Protein AF-A0A5B1CQX1-F1 (afdb_monomer_lite)

Foldseek 3Di:
DDPPPPPPDPPQQDLQSLLVVLVVVCVVVQEDEDAEQQPPHDFAWDDDPPYIYGYFHNVDDSNVSSVSSVVRVVVVVVVD

Radius of gyration: 17.14 Å; chains: 1; bounding box: 27×63×31 Å

Organism: NCBI:txid406547

Structure (mmCIF, N/CA/C/O backbone):
data_AF-A0A5B1CQX1-F1
#
_entry.id   AF-A0A5B1CQX1-F1
#
loop_
_atom_site.group_PDB
_atom_site.id
_atom_site.type_symbol
_atom_site.label_atom_id
_atom_site.label_alt_id
_atom_site.label_comp_id
_atom_site.label_asym_id
_atom_site.label_entity_id
_atom_site.label_seq_id
_atom_site.pdbx_PDB_ins_code
_atom_site.Cartn_x
_atom_site.Cartn_y
_atom_site.Cartn_z
_atom_site.occupancy
_atom_site.B_iso_or_equiv
_atom_site.auth_seq_id
_atom_site.auth_comp_id
_atom_site.auth_asym_id
_atom_site.auth_atom_id
_atom_site.pdbx_PDB_model_num
ATOM 1 N N . MET A 1 1 ? 13.612 -48.954 -14.763 1.00 51.94 1 MET A N 1
ATOM 2 C CA . MET A 1 1 ? 14.624 -48.101 -14.099 1.00 51.94 1 MET A CA 1
ATOM 3 C C . MET A 1 1 ? 15.114 -47.151 -15.184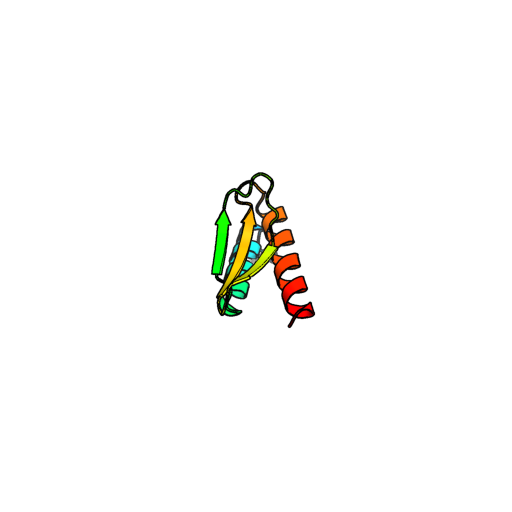 1.00 51.94 1 MET A C 1
ATOM 5 O O . MET A 1 1 ? 15.528 -47.652 -16.211 1.00 51.94 1 MET A O 1
ATOM 9 N N . SER A 1 2 ? 14.937 -45.836 -15.165 1.00 45.84 2 SER A N 1
ATOM 10 C CA . SER A 1 2 ? 14.778 -44.897 -14.062 1.00 45.84 2 SER A CA 1
ATOM 11 C C . SER A 1 2 ? 13.939 -43.719 -14.561 1.00 45.84 2 SER A C 1
ATOM 13 O O . SER A 1 2 ? 14.307 -43.074 -15.540 1.00 45.84 2 SER A O 1
ATOM 15 N N . SER A 1 3 ? 12.816 -43.441 -13.903 1.00 48.97 3 SER A N 1
ATOM 16 C CA . SER A 1 3 ? 12.104 -42.179 -14.092 1.00 48.97 3 SER A CA 1
ATOM 17 C C . SER A 1 3 ? 12.914 -41.091 -13.400 1.00 48.97 3 SER A C 1
ATOM 19 O O . SER A 1 3 ? 12.981 -41.043 -12.173 1.00 48.97 3 SER A O 1
ATOM 21 N N . GLY A 1 4 ? 13.580 -40.252 -14.189 1.00 48.47 4 GLY A N 1
ATOM 22 C CA . GLY A 1 4 ? 14.168 -39.007 -13.715 1.00 48.47 4 GLY A CA 1
ATOM 23 C C . GLY A 1 4 ? 13.048 -38.032 -13.381 1.00 48.47 4 GLY A C 1
ATOM 24 O O . GLY A 1 4 ? 12.658 -37.220 -14.213 1.00 48.47 4 GLY A O 1
ATOM 25 N N . THR A 1 5 ? 12.493 -38.138 -12.178 1.00 55.38 5 THR A N 1
ATOM 26 C CA . THR A 1 5 ? 11.574 -37.135 -11.645 1.00 55.38 5 THR A CA 1
ATOM 27 C C . THR A 1 5 ? 12.405 -35.901 -11.317 1.00 55.38 5 THR A C 1
ATOM 29 O O . THR A 1 5 ? 12.973 -35.788 -10.232 1.00 55.38 5 THR A O 1
ATOM 32 N N . THR A 1 6 ? 12.535 -34.977 -12.270 1.00 54.88 6 THR A N 1
ATOM 33 C CA . THR A 1 6 ? 13.061 -33.642 -11.983 1.00 54.88 6 THR A CA 1
ATOM 34 C C . THR A 1 6 ? 12.074 -32.954 -11.049 1.00 54.88 6 THR A C 1
ATOM 36 O O . THR A 1 6 ? 11.070 -32.386 -11.475 1.00 54.88 6 THR A O 1
ATOM 39 N N . SER A 1 7 ? 12.353 -33.047 -9.751 1.00 54.66 7 SER A N 1
ATOM 40 C CA . SER A 1 7 ? 11.739 -32.221 -8.722 1.00 54.66 7 SER A CA 1
ATOM 41 C C . SER A 1 7 ? 12.103 -30.766 -9.012 1.00 54.66 7 SER A C 1
ATOM 43 O O . SER A 1 7 ? 13.175 -30.289 -8.643 1.00 54.66 7 SER A O 1
ATOM 45 N N . ARG A 1 8 ? 11.241 -30.063 -9.751 1.00 53.69 8 ARG A N 1
ATOM 46 C CA . ARG A 1 8 ? 11.317 -28.609 -9.881 1.00 53.69 8 ARG A CA 1
ATOM 47 C C . ARG A 1 8 ? 10.469 -28.005 -8.775 1.00 53.69 8 ARG A C 1
ATOM 49 O O . ARG A 1 8 ? 9.313 -27.671 -9.002 1.00 53.69 8 ARG A O 1
ATOM 56 N N . SER A 1 9 ? 11.045 -27.855 -7.591 1.00 57.00 9 SER A N 1
ATOM 57 C CA . SER A 1 9 ? 10.550 -26.872 -6.627 1.00 57.00 9 SER A CA 1
ATOM 58 C C . SER A 1 9 ? 10.992 -25.488 -7.105 1.00 57.00 9 SER A C 1
ATOM 60 O O . SER A 1 9 ? 12.200 -25.260 -7.170 1.00 57.00 9 SER A O 1
ATOM 62 N N . PRO A 1 10 ? 10.101 -24.536 -7.437 1.00 52.66 10 PRO A N 1
ATOM 63 C CA . PRO A 1 10 ? 10.510 -23.153 -7.581 1.00 52.66 10 PRO A CA 1
ATOM 64 C C . PRO A 1 10 ? 10.280 -22.453 -6.239 1.00 52.66 10 PRO A C 1
ATOM 66 O O . PRO A 1 10 ? 9.265 -21.797 -6.027 1.00 52.66 10 PRO A O 1
ATOM 69 N N . THR A 1 11 ? 11.231 -22.595 -5.315 1.00 66.62 11 THR A N 1
ATOM 70 C CA . THR A 1 11 ? 11.385 -21.618 -4.232 1.00 66.62 11 THR A CA 1
ATOM 71 C C . THR A 1 11 ? 11.995 -20.371 -4.859 1.00 66.62 11 THR A C 1
ATOM 73 O O . THR A 1 11 ? 13.187 -20.338 -5.150 1.00 66.62 11 THR A O 1
ATOM 76 N N . GLY A 1 12 ? 11.159 -19.374 -5.135 1.00 58.31 12 GLY A N 1
ATOM 77 C CA . GLY A 1 12 ? 11.582 -1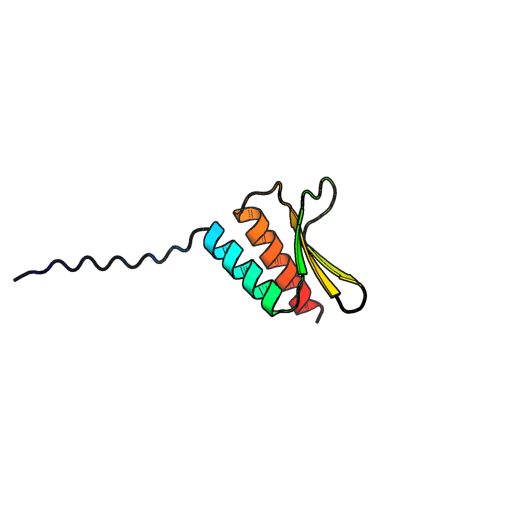8.116 -5.741 1.00 58.31 12 GLY A CA 1
ATOM 78 C C . GLY A 1 12 ? 10.392 -17.303 -6.226 1.00 58.31 12 GLY A C 1
ATOM 79 O O . GLY A 1 12 ? 10.311 -16.991 -7.411 1.00 58.31 12 GLY A O 1
ATOM 80 N N . ASP A 1 13 ? 9.437 -17.006 -5.336 1.00 73.06 13 ASP A N 1
ATOM 81 C CA . ASP A 1 13 ? 8.351 -16.078 -5.662 1.00 73.06 13 ASP A CA 1
ATOM 82 C C . ASP A 1 13 ? 8.974 -14.760 -6.142 1.00 73.06 13 ASP A C 1
ATOM 84 O O . ASP A 1 13 ? 9.691 -14.089 -5.392 1.00 73.06 13 ASP A O 1
ATOM 88 N N . ASN A 1 14 ? 8.724 -14.400 -7.404 1.00 90.75 14 ASN A N 1
ATOM 89 C CA . ASN A 1 14 ? 9.249 -13.161 -7.960 1.00 90.75 14 ASN A CA 1
ATOM 90 C C . ASN A 1 14 ? 8.678 -11.946 -7.205 1.00 90.75 14 ASN A C 1
ATOM 92 O O . ASN A 1 14 ? 7.652 -12.027 -6.519 1.00 90.75 14 ASN A O 1
ATOM 96 N N . VAL A 1 15 ? 9.349 -10.801 -7.334 1.00 95.19 15 VAL A N 1
ATOM 97 C CA . VAL A 1 15 ? 8.988 -9.572 -6.612 1.00 95.19 15 VAL A CA 1
ATOM 98 C C . VAL A 1 15 ? 7.523 -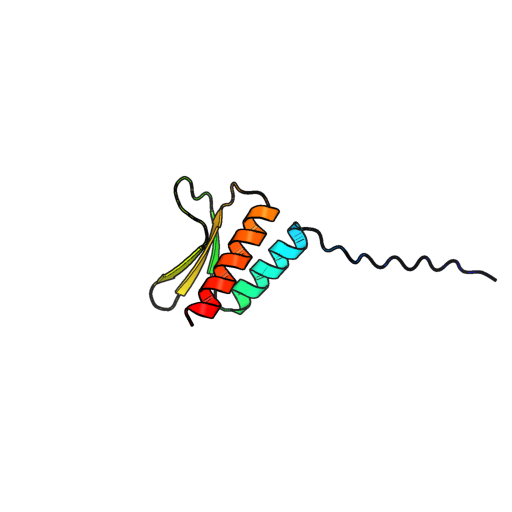9.169 -6.819 1.00 95.19 15 VAL A C 1
ATOM 100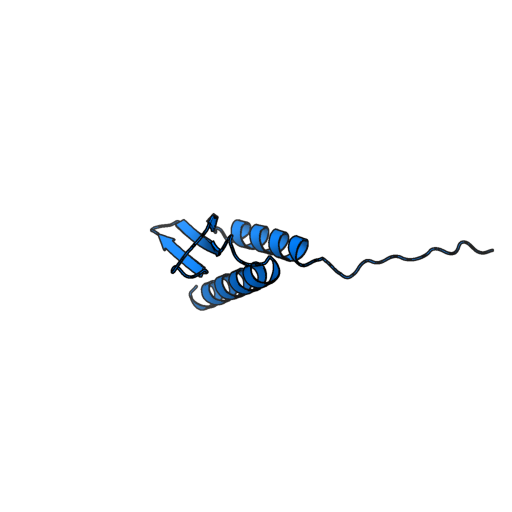 O O . VAL A 1 15 ? 6.845 -8.795 -5.868 1.00 95.19 15 VAL A O 1
ATOM 103 N N . VAL A 1 16 ? 6.982 -9.371 -8.022 1.00 94.88 16 VAL A N 1
ATOM 104 C CA . VAL A 1 16 ? 5.585 -9.060 -8.351 1.00 94.88 16 VAL A CA 1
ATOM 105 C C . VAL A 1 16 ? 4.610 -9.961 -7.587 1.00 94.88 16 VAL A C 1
ATOM 107 O O . VAL A 1 16 ? 3.593 -9.486 -7.082 1.00 94.88 16 VAL A O 1
ATOM 110 N N . VAL A 1 17 ? 4.898 -11.260 -7.470 1.00 96.12 17 VAL A N 1
ATOM 111 C CA . VAL A 1 17 ? 4.083 -12.203 -6.686 1.00 96.12 17 VAL A CA 1
ATOM 112 C C . VAL A 1 17 ? 4.112 -11.829 -5.205 1.00 96.12 17 VAL A C 1
ATOM 114 O O . VAL A 1 17 ? 3.065 -11.825 -4.553 1.00 96.12 17 VAL A O 1
ATOM 117 N N . ARG A 1 18 ? 5.287 -11.463 -4.683 1.00 96.00 18 ARG A N 1
ATOM 118 C CA . ARG A 1 18 ? 5.452 -11.021 -3.292 1.00 96.00 18 ARG A CA 1
ATOM 119 C C . ARG A 1 18 ? 4.689 -9.725 -3.015 1.00 96.00 18 ARG A C 1
ATOM 121 O O . ARG A 1 18 ? 3.943 -9.682 -2.040 1.00 96.00 18 ARG A O 1
ATOM 128 N N . LEU A 1 19 ? 4.794 -8.732 -3.898 1.00 97.31 19 LEU A N 1
ATOM 129 C CA . LEU A 1 19 ? 4.044 -7.477 -3.816 1.00 97.31 19 LEU A CA 1
ATOM 130 C C . LEU A 1 19 ? 2.536 -7.732 -3.820 1.00 97.31 19 LEU A C 1
ATOM 132 O O . LEU A 1 19 ? 1.827 -7.284 -2.922 1.00 97.31 19 LEU A O 1
ATOM 136 N N . ARG A 1 20 ? 2.038 -8.545 -4.761 1.00 96.81 20 ARG A N 1
ATOM 137 C CA . ARG A 1 20 ? 0.617 -8.925 -4.807 1.00 96.81 20 ARG A CA 1
ATOM 138 C C . ARG A 1 20 ? 0.161 -9.587 -3.511 1.00 96.81 20 ARG A C 1
ATOM 140 O O . ARG A 1 20 ? -0.899 -9.234 -3.000 1.00 96.81 20 ARG A O 1
ATOM 147 N N . ARG A 1 21 ? 0.945 -10.524 -2.966 1.00 96.62 21 ARG A N 1
ATOM 148 C CA . ARG A 1 21 ? 0.635 -11.182 -1.687 1.00 96.62 21 ARG A CA 1
ATOM 149 C C . ARG A 1 21 ? 0.598 -10.173 -0.539 1.00 96.62 21 ARG A C 1
ATOM 151 O O . ARG A 1 21 ? -0.349 -10.205 0.242 1.00 96.62 21 ARG A O 1
ATOM 158 N N . GLY A 1 22 ? 1.572 -9.270 -0.464 1.00 97.06 22 GLY A N 1
ATOM 159 C CA . GLY A 1 22 ? 1.603 -8.204 0.536 1.00 97.06 22 GLY A CA 1
ATOM 160 C C . GLY A 1 22 ? 0.368 -7.304 0.454 1.00 97.06 22 GLY A C 1
ATOM 161 O O . GLY A 1 22 ? -0.266 -7.038 1.472 1.00 97.06 22 GLY A O 1
ATOM 162 N N . ILE A 1 23 ? -0.036 -6.898 -0.754 1.00 98.00 23 ILE A N 1
ATOM 163 C CA . ILE A 1 23 ? -1.234 -6.070 -0.961 1.00 98.00 23 ILE A CA 1
ATOM 164 C C . ILE A 1 23 ? -2.483 -6.796 -0.447 1.00 98.00 23 ILE A C 1
ATOM 166 O O . ILE A 1 23 ? -3.329 -6.184 0.204 1.00 98.00 23 ILE A O 1
ATOM 170 N N . GLN A 1 24 ? -2.607 -8.105 -0.694 1.00 97.88 24 GLN A N 1
ATOM 171 C CA . GLN A 1 24 ? -3.725 -8.888 -0.154 1.00 97.88 24 GLN A CA 1
ATOM 172 C C . GLN A 1 24 ? -3.698 -8.959 1.377 1.00 97.88 24 GLN A C 1
ATOM 174 O O . GLN A 1 24 ? -4.745 -8.856 2.009 1.00 97.88 24 GLN A O 1
ATOM 179 N N . GLN A 1 25 ? -2.517 -9.084 1.986 1.00 96.25 25 GLN A N 1
ATOM 180 C CA . GLN A 1 25 ? -2.373 -9.068 3.445 1.00 96.25 25 GLN A CA 1
ATOM 181 C C . GLN A 1 25 ? -2.758 -7.710 4.045 1.00 96.25 25 GLN A C 1
ATOM 183 O O . GLN A 1 25 ? -3.466 -7.672 5.048 1.00 96.25 25 GLN A O 1
ATOM 188 N N . ALA A 1 26 ? -2.358 -6.600 3.418 1.00 97.50 26 ALA A N 1
ATOM 189 C CA . ALA A 1 26 ? -2.760 -5.261 3.843 1.00 97.50 26 ALA A CA 1
ATOM 190 C C . ALA A 1 26 ? -4.285 -5.079 3.764 1.00 97.50 26 ALA A C 1
ATOM 192 O O . ALA A 1 26 ? -4.908 -4.624 4.724 1.00 97.50 26 ALA A O 1
ATOM 193 N N . LYS A 1 27 ? -4.909 -5.527 2.667 1.00 97.56 27 LYS A N 1
ATOM 194 C CA . LYS A 1 27 ? -6.374 -5.525 2.522 1.00 97.56 27 LYS A CA 1
ATOM 195 C C . LYS A 1 27 ? -7.063 -6.354 3.605 1.00 97.56 27 LYS A C 1
ATOM 197 O O . LYS A 1 27 ? -8.022 -5.886 4.209 1.00 97.56 27 LYS A O 1
ATOM 202 N N . ALA A 1 28 ? -6.544 -7.545 3.908 1.00 96.25 28 ALA A N 1
ATOM 203 C CA . ALA A 1 28 ? -7.061 -8.387 4.988 1.00 96.25 28 ALA A CA 1
ATOM 204 C C . ALA A 1 28 ? -6.909 -7.740 6.380 1.00 96.25 28 ALA A C 1
ATOM 206 O O . ALA A 1 28 ? -7.730 -7.982 7.260 1.00 96.25 28 ALA A O 1
ATOM 207 N N . ALA A 1 29 ? -5.904 -6.880 6.572 1.00 92.88 29 ALA A N 1
ATOM 208 C CA . ALA A 1 29 ? -5.726 -6.088 7.790 1.00 92.88 29 ALA A CA 1
ATOM 209 C C . ALA A 1 29 ? -6.650 -4.853 7.873 1.00 92.88 29 ALA A C 1
ATOM 211 O O . ALA A 1 29 ? -6.624 -4.138 8.878 1.00 92.88 29 ALA A O 1
ATOM 212 N N . GLY A 1 30 ? -7.480 -4.609 6.853 1.00 95.88 30 GLY A N 1
ATOM 213 C CA . GLY A 1 30 ? -8.448 -3.513 6.811 1.00 95.88 30 GLY A CA 1
ATOM 214 C C . GLY A 1 30 ? -7.950 -2.243 6.1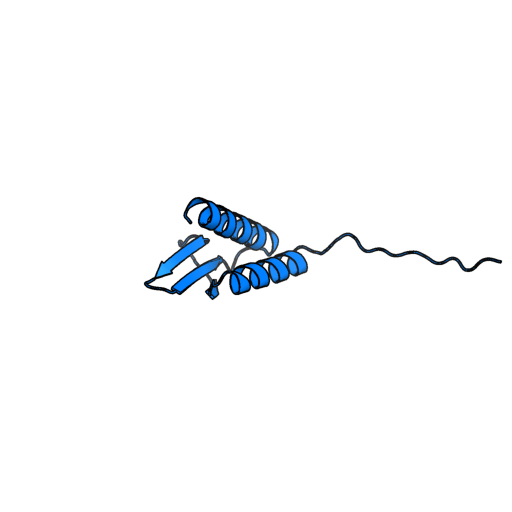19 1.00 95.88 30 GLY A C 1
ATOM 215 O O . GLY A 1 30 ? -8.579 -1.198 6.279 1.00 95.88 30 GLY A O 1
ATOM 216 N N . PHE A 1 31 ? -6.843 -2.309 5.372 1.00 98.12 31 PHE A N 1
ATOM 217 C CA . PHE A 1 31 ? -6.391 -1.191 4.545 1.00 98.12 31 PHE A CA 1
ATOM 218 C C . PHE A 1 31 ? -7.125 -1.134 3.203 1.00 98.12 31 PHE A C 1
ATOM 220 O O . PHE A 1 31 ? -7.256 -2.133 2.492 1.00 98.12 31 PHE A O 1
ATOM 227 N N . GLU A 1 32 ? -7.503 0.073 2.800 1.00 98.00 32 GLU A N 1
ATOM 228 C CA . GLU A 1 32 ? -7.682 0.427 1.398 1.00 98.00 32 GLU A CA 1
ATOM 229 C C . GLU A 1 32 ? -6.298 0.710 0.797 1.00 98.00 32 GLU A C 1
ATOM 231 O O . GLU A 1 32 ? -5.624 1.650 1.207 1.00 98.00 32 GLU A O 1
ATOM 236 N N . VAL A 1 33 ? -5.844 -0.124 -0.141 1.00 97.69 33 VAL A N 1
ATOM 237 C CA . VAL A 1 33 ? -4.531 0.045 -0.787 1.00 97.69 33 VAL A CA 1
ATOM 238 C C . VAL A 1 33 ? -4.709 0.783 -2.110 1.00 97.69 33 VAL A C 1
ATOM 240 O O . VAL A 1 33 ? -5.404 0.274 -2.996 1.00 97.69 33 VAL A O 1
ATOM 243 N N . ARG A 1 34 ? -4.062 1.942 -2.251 1.00 96.88 34 ARG A N 1
ATOM 244 C CA . ARG A 1 34 ? -4.074 2.792 -3.448 1.00 96.88 34 ARG A CA 1
ATOM 245 C C . ARG A 1 34 ? -2.679 2.827 -4.070 1.00 96.88 34 ARG A C 1
ATOM 247 O O . ARG A 1 34 ? -1.702 3.102 -3.384 1.00 96.88 34 ARG A O 1
ATOM 254 N N . MET A 1 35 ? -2.602 2.518 -5.363 1.00 95.12 35 MET A N 1
ATOM 255 C CA . MET A 1 35 ? -1.393 2.694 -6.173 1.00 95.12 35 MET A CA 1
ATOM 256 C C . MET A 1 35 ? -1.609 3.923 -7.043 1.00 95.12 35 MET A C 1
ATOM 258 O O . MET A 1 35 ? -2.418 3.878 -7.971 1.00 95.12 35 MET A O 1
ATOM 262 N N . GLU A 1 36 ? -0.944 5.021 -6.708 1.00 94.94 36 GLU A N 1
ATOM 263 C CA . GLU A 1 36 ? -1.154 6.326 -7.340 1.00 94.94 36 GLU A CA 1
ATOM 264 C C . GLU A 1 36 ? 0.188 6.983 -7.625 1.00 94.94 36 GLU A C 1
ATOM 266 O O . GLU A 1 36 ? 1.180 6.657 -6.985 1.00 94.94 36 GLU A O 1
ATOM 271 N N . HIS A 1 37 ? 0.237 7.891 -8.598 1.00 94.38 37 HIS A N 1
ATOM 272 C CA . HIS A 1 37 ? 1.433 8.700 -8.795 1.00 94.38 37 HIS A CA 1
ATOM 273 C C . HIS A 1 37 ? 1.484 9.766 -7.702 1.00 94.38 37 HIS A C 1
ATOM 275 O O . HIS A 1 37 ? 0.608 10.634 -7.663 1.00 94.38 37 HIS A O 1
ATOM 281 N N . LEU A 1 38 ? 2.468 9.673 -6.806 1.00 92.25 38 LEU A N 1
ATOM 282 C CA . LEU A 1 38 ? 2.522 10.536 -5.623 1.00 92.25 38 LEU A CA 1
ATOM 283 C C . LEU A 1 38 ? 3.265 11.856 -5.866 1.00 92.25 38 LEU A C 1
ATOM 285 O O . LEU A 1 38 ? 3.046 12.810 -5.122 1.00 92.25 38 LEU A O 1
ATOM 289 N N . GLY A 1 39 ? 4.067 11.962 -6.931 1.00 89.19 39 GLY A N 1
ATOM 290 C CA . GLY A 1 39 ? 4.837 13.174 -7.228 1.00 89.19 39 GLY A CA 1
ATOM 291 C C . GLY A 1 39 ? 5.807 13.496 -6.089 1.00 89.19 39 GLY A C 1
ATOM 292 O O . GLY A 1 39 ? 6.702 12.707 -5.817 1.00 89.19 39 GLY A O 1
ATOM 293 N N . ASP A 1 40 ? 5.599 14.629 -5.410 1.00 87.00 40 ASP A N 1
ATOM 294 C CA . ASP A 1 40 ? 6.370 15.029 -4.218 1.00 87.00 40 ASP A CA 1
ATOM 295 C C . ASP A 1 40 ? 5.834 14.415 -2.904 1.00 87.00 40 ASP A C 1
ATOM 297 O O . ASP A 1 40 ? 6.348 14.695 -1.821 1.00 87.00 40 ASP A O 1
ATOM 301 N N . GLY A 1 41 ? 4.756 13.628 -2.972 1.00 85.00 41 GLY A N 1
ATOM 302 C CA . GLY A 1 41 ? 4.178 12.913 -1.837 1.00 85.00 41 GLY A CA 1
ATOM 303 C C . GLY A 1 41 ? 4.915 11.613 -1.510 1.00 85.00 41 GLY A C 1
ATOM 304 O O . GLY A 1 41 ? 5.553 11.008 -2.366 1.00 85.00 41 GLY A O 1
ATOM 305 N N . GLU A 1 42 ? 4.786 11.157 -0.264 1.00 87.31 42 GLU A N 1
ATOM 306 C CA . GLU A 1 42 ? 5.454 9.948 0.231 1.00 87.31 42 GLU A CA 1
ATOM 307 C C . GLU A 1 42 ? 4.491 8.753 0.294 1.00 87.31 42 GLU A C 1
ATOM 309 O O . GLU A 1 42 ? 3.314 8.896 0.649 1.00 87.31 42 GLU A O 1
ATOM 314 N N . ALA A 1 43 ? 5.001 7.563 -0.029 1.00 93.25 43 ALA A N 1
ATOM 315 C CA . ALA A 1 43 ? 4.312 6.309 0.239 1.00 93.25 43 ALA A CA 1
ATOM 316 C C . ALA A 1 43 ? 4.159 6.090 1.752 1.00 93.25 43 ALA A C 1
ATOM 318 O O . ALA A 1 43 ? 4.935 6.583 2.567 1.00 93.25 43 ALA A O 1
ATOM 319 N N . GLY A 1 44 ? 3.139 5.341 2.162 1.00 94.88 44 GLY A N 1
ATOM 320 C CA . GLY A 1 44 ? 2.889 5.126 3.583 1.00 94.88 44 GLY A CA 1
ATOM 321 C C . GLY A 1 44 ? 1.432 4.864 3.894 1.00 94.88 44 GLY A C 1
ATOM 322 O O . GLY A 1 44 ? 0.648 4.476 3.030 1.00 94.88 44 GLY A O 1
ATOM 323 N N . TRP A 1 45 ? 1.049 5.058 5.153 1.00 96.88 45 TRP A N 1
ATOM 324 C CA . TRP A 1 45 ? -0.327 4.850 5.582 1.00 96.88 45 TRP A CA 1
ATOM 325 C C . TRP A 1 45 ? -0.849 6.002 6.429 1.00 96.88 45 TRP A C 1
ATOM 327 O O . TRP A 1 45 ? -0.105 6.668 7.146 1.00 96.88 45 TRP A O 1
ATOM 337 N N . CYS A 1 46 ? -2.160 6.205 6.373 1.00 94.88 46 CYS A N 1
ATOM 338 C CA . CYS A 1 46 ? -2.864 7.134 7.240 1.00 94.88 46 CYS A CA 1
ATOM 339 C C . CYS A 1 46 ? -4.230 6.574 7.649 1.00 94.88 46 CYS A C 1
ATOM 341 O O . CYS A 1 46 ? -4.733 5.596 7.082 1.00 94.88 46 CYS A O 1
ATOM 343 N N . GLN A 1 47 ? -4.841 7.204 8.651 1.00 95.81 47 GLN A N 1
ATOM 344 C CA . GLN A 1 47 ? -6.203 6.909 9.072 1.00 95.81 47 GLN A CA 1
ATOM 345 C C . GLN A 1 47 ? -7.071 8.162 8.961 1.00 95.81 47 GLN A C 1
ATOM 347 O O . GLN A 1 47 ? -6.767 9.197 9.549 1.00 95.81 47 GLN A O 1
ATOM 352 N N . ILE A 1 48 ? -8.177 8.047 8.228 1.00 93.88 48 ILE A N 1
ATOM 353 C CA . ILE A 1 48 ? -9.181 9.101 8.071 1.00 93.88 48 ILE A CA 1
ATOM 354 C C . ILE A 1 48 ? -10.494 8.568 8.640 1.00 93.88 48 ILE A C 1
ATOM 356 O O . ILE A 1 48 ? -11.155 7.709 8.050 1.00 93.88 48 ILE A O 1
ATOM 360 N N . GLY A 1 49 ? -10.860 9.046 9.831 1.00 93.25 49 GLY A N 1
ATOM 361 C CA . GLY A 1 49 ? -11.978 8.486 10.588 1.00 93.25 49 GLY A CA 1
ATOM 362 C C . GLY A 1 49 ? -11.736 7.009 10.916 1.00 93.25 49 GLY A C 1
ATOM 363 O O . GLY A 1 49 ? -10.764 6.670 11.587 1.00 93.25 49 GLY A O 1
ATOM 364 N N . SER A 1 50 ? -12.614 6.124 10.438 1.00 92.44 50 SER A N 1
ATOM 365 C CA . SER A 1 50 ? -12.483 4.666 10.595 1.00 92.44 50 SER A CA 1
ATOM 366 C C . SER A 1 50 ? -11.730 3.978 9.451 1.00 92.44 50 SER A C 1
ATOM 368 O O . SER A 1 50 ? -11.459 2.779 9.536 1.00 92.44 50 SER A O 1
ATOM 370 N N . LYS A 1 51 ? -11.397 4.703 8.375 1.00 95.00 51 LYS A N 1
ATOM 371 C CA . LYS A 1 51 ? -10.742 4.134 7.194 1.00 95.00 51 LYS A CA 1
ATOM 372 C C . LYS A 1 51 ? -9.230 4.217 7.323 1.00 95.00 51 LYS A C 1
ATOM 374 O O . LYS A 1 51 ? -8.694 5.293 7.571 1.00 95.00 51 LYS A O 1
ATOM 379 N N . ARG A 1 52 ? -8.552 3.094 7.093 1.00 97.19 52 ARG A N 1
ATOM 380 C CA . ARG A 1 52 ? -7.093 3.030 6.964 1.00 97.19 52 ARG A CA 1
ATOM 381 C C . ARG A 1 52 ? -6.744 2.971 5.487 1.00 97.19 52 ARG A C 1
ATOM 383 O O . ARG A 1 52 ? -7.257 2.105 4.782 1.00 97.19 52 ARG A O 1
ATOM 390 N N . ILE A 1 53 ? -5.901 3.884 5.028 1.00 97.88 53 ILE A N 1
ATOM 391 C CA . ILE A 1 53 ? -5.498 3.976 3.624 1.00 97.88 53 ILE A CA 1
ATOM 392 C C . ILE A 1 53 ? -3.986 3.800 3.559 1.00 97.88 53 ILE A C 1
ATOM 394 O O . ILE A 1 53 ? -3.269 4.397 4.359 1.00 97.88 53 ILE A O 1
ATOM 398 N N . LEU A 1 54 ? -3.522 2.955 2.642 1.00 98.19 54 LEU A N 1
ATOM 399 C CA . LEU A 1 54 ? -2.109 2.726 2.361 1.00 98.19 54 LEU A CA 1
ATOM 400 C C . LEU A 1 54 ? -1.831 3.139 0.917 1.00 98.19 54 LEU A C 1
ATOM 402 O O . LEU A 1 54 ? -2.465 2.623 -0.005 1.00 98.19 54 LEU A O 1
ATOM 406 N N . PHE A 1 55 ? -0.896 4.061 0.741 1.00 97.88 55 PHE A N 1
ATOM 407 C CA . PHE A 1 55 ? -0.457 4.581 -0.545 1.00 97.88 55 PHE A CA 1
ATOM 408 C C . PHE A 1 55 ? 0.876 3.947 -0.933 1.00 97.88 55 PHE A C 1
ATOM 410 O O . PHE A 1 55 ? 1.794 3.888 -0.118 1.00 97.88 55 PHE A O 1
ATOM 417 N N . LEU A 1 56 ? 0.955 3.481 -2.176 1.00 97.12 56 LEU A N 1
ATOM 418 C CA . LEU A 1 56 ? 2.184 3.052 -2.842 1.00 97.12 56 LEU A CA 1
ATOM 419 C C . LEU A 1 56 ? 2.379 3.927 -4.079 1.00 97.12 56 LEU A C 1
ATOM 421 O O . LEU A 1 56 ? 1.395 4.191 -4.785 1.00 97.12 56 LEU A O 1
ATOM 425 N N . ASP A 1 57 ? 3.613 4.340 -4.366 1.00 96.44 57 ASP A N 1
ATOM 426 C CA . ASP A 1 57 ? 3.871 5.156 -5.553 1.00 96.44 57 ASP A CA 1
ATOM 427 C C . ASP A 1 57 ? 3.896 4.284 -6.813 1.00 96.44 57 ASP A C 1
ATOM 429 O O . ASP A 1 57 ? 4.742 3.408 -6.995 1.00 96.44 57 ASP A O 1
ATOM 433 N N . ALA A 1 58 ? 2.955 4.531 -7.720 1.00 94.88 58 ALA A N 1
ATOM 434 C CA . ALA A 1 58 ? 2.834 3.810 -8.981 1.00 94.88 58 ALA A CA 1
ATOM 435 C C . ALA A 1 58 ? 4.016 4.048 -9.940 1.00 94.88 58 ALA A C 1
ATOM 437 O O . ALA A 1 58 ? 4.195 3.256 -10.867 1.00 94.88 58 ALA A O 1
ATOM 438 N N . ALA A 1 59 ? 4.802 5.115 -9.745 1.00 95.50 59 ALA A N 1
ATOM 439 C CA . ALA A 1 59 ? 5.999 5.384 -10.544 1.00 95.50 59 ALA A CA 1
ATOM 440 C C . ALA A 1 59 ? 7.215 4.537 -10.132 1.00 95.50 59 ALA A C 1
ATOM 442 O O . ALA A 1 59 ? 8.157 4.411 -10.917 1.00 95.50 59 ALA A O 1
ATOM 443 N N . GLN A 1 60 ? 7.190 3.951 -8.934 1.00 94.94 60 GLN A N 1
ATOM 444 C CA . GLN A 1 60 ? 8.292 3.166 -8.388 1.00 94.94 60 GLN A CA 1
ATOM 445 C C . GLN A 1 60 ? 8.303 1.726 -8.910 1.00 94.94 60 GLN A C 1
ATOM 447 O O . GLN A 1 60 ? 7.305 1.206 -9.425 1.00 94.94 60 GLN A O 1
ATOM 452 N N . THR A 1 61 ? 9.447 1.048 -8.783 1.00 96.69 61 THR A N 1
ATOM 453 C CA . THR A 1 61 ? 9.538 -0.354 -9.199 1.00 96.69 61 THR A CA 1
ATOM 454 C C . THR A 1 61 ? 8.765 -1.264 -8.242 1.00 96.69 61 THR A C 1
ATOM 456 O O . THR A 1 61 ? 8.506 -0.929 -7.090 1.00 96.69 61 THR A O 1
ATOM 459 N N . ALA A 1 62 ? 8.436 -2.482 -8.685 1.00 96.12 62 ALA A N 1
ATOM 460 C CA . ALA A 1 62 ? 7.765 -3.458 -7.822 1.00 96.12 62 ALA A CA 1
ATOM 461 C C . ALA A 1 62 ? 8.585 -3.835 -6.571 1.00 96.12 62 ALA A C 1
ATOM 463 O O . ALA A 1 62 ? 8.012 -4.323 -5.598 1.00 96.12 62 ALA A O 1
ATOM 464 N N . GLN A 1 63 ? 9.912 -3.671 -6.619 1.00 96.81 63 GLN A N 1
ATOM 465 C CA . GLN A 1 63 ? 10.791 -3.905 -5.475 1.00 96.81 63 GLN A CA 1
ATOM 466 C C . GLN A 1 63 ? 10.652 -2.781 -4.452 1.00 96.81 63 GLN A C 1
ATOM 468 O O . GLN A 1 63 ? 10.427 -3.077 -3.283 1.00 96.81 63 GLN A O 1
ATOM 473 N N . ASP A 1 64 ? 10.697 -1.532 -4.907 1.00 97.12 64 ASP A N 1
ATOM 474 C CA . ASP A 1 64 ? 10.548 -0.353 -4.050 1.00 97.12 64 ASP A CA 1
ATOM 475 C C . ASP A 1 64 ? 9.148 -0.326 -3.418 1.00 97.12 64 ASP A C 1
ATOM 477 O O . ASP A 1 64 ? 9.010 -0.256 -2.203 1.00 97.12 64 ASP A O 1
ATOM 481 N N . GLN A 1 65 ? 8.097 -0.566 -4.208 1.00 97.25 65 GLN A N 1
ATOM 482 C CA . GLN A 1 65 ? 6.721 -0.683 -3.703 1.00 97.25 65 GLN A CA 1
ATOM 483 C C . GLN A 1 65 ? 6.560 -1.798 -2.659 1.00 97.25 65 GLN A C 1
ATOM 485 O O . GLN A 1 6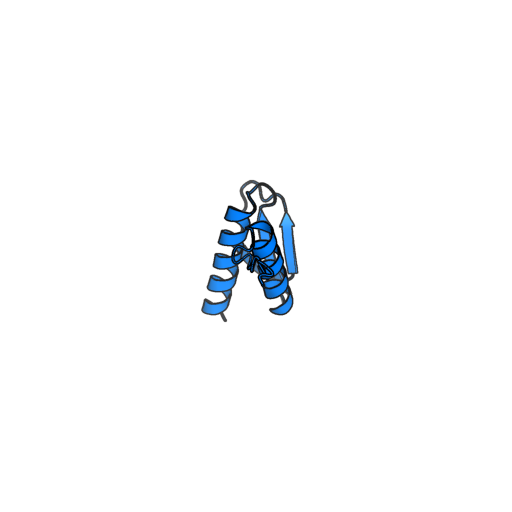5 ? 5.719 -1.716 -1.762 1.00 97.25 65 GLN A O 1
ATOM 490 N N . LEU A 1 66 ? 7.320 -2.891 -2.788 1.00 97.75 66 LEU A N 1
ATOM 491 C CA . LEU A 1 66 ? 7.295 -3.981 -1.815 1.00 97.75 66 LEU A CA 1
ATOM 492 C C . LEU A 1 66 ? 7.988 -3.580 -0.507 1.00 97.75 66 LEU A C 1
ATOM 494 O O . LEU A 1 66 ? 7.546 -4.014 0.561 1.00 97.75 66 LEU A O 1
ATOM 498 N N . GLU A 1 67 ? 9.048 -2.782 -0.589 1.00 97.00 67 GLU A N 1
ATOM 499 C CA . GLU A 1 67 ? 9.737 -2.202 0.562 1.00 97.00 67 GLU A CA 1
ATOM 500 C C . GLU A 1 67 ? 8.836 -1.191 1.283 1.00 97.00 67 GLU A C 1
ATOM 502 O O . GLU A 1 67 ? 8.523 -1.409 2.454 1.00 97.00 67 GLU A O 1
ATOM 507 N N . GLU A 1 68 ? 8.282 -0.212 0.561 1.00 96.50 68 GLU A N 1
ATOM 508 C CA . GLU A 1 68 ? 7.303 0.770 1.059 1.00 96.50 68 GLU A CA 1
ATOM 509 C C . GLU A 1 68 ? 6.125 0.096 1.777 1.00 96.50 68 GLU A C 1
ATOM 511 O O . GLU A 1 68 ? 5.746 0.452 2.896 1.00 96.50 68 GLU A O 1
ATOM 516 N N . LEU A 1 69 ? 5.552 -0.942 1.158 1.00 97.69 69 LEU A N 1
ATOM 517 C CA . LEU A 1 69 ? 4.466 -1.721 1.744 1.00 97.69 69 LEU A CA 1
ATOM 518 C C . LEU A 1 69 ? 4.886 -2.399 3.054 1.00 97.69 69 LEU A C 1
ATOM 520 O O . LEU A 1 69 ? 4.112 -2.447 4.016 1.00 97.69 69 LEU A O 1
ATOM 524 N N . GLY A 1 70 ? 6.096 -2.958 3.087 1.00 96.81 70 GLY A N 1
ATOM 525 C CA . GLY A 1 70 ? 6.663 -3.583 4.276 1.00 96.81 70 GLY A CA 1
ATOM 526 C C . GLY A 1 70 ? 6.842 -2.582 5.413 1.00 96.81 70 GLY A C 1
ATOM 527 O O . GLY A 1 70 ? 6.436 -2.860 6.547 1.00 96.81 70 GLY A O 1
ATOM 528 N N . GLU A 1 71 ? 7.386 -1.408 5.105 1.00 96.44 71 GLU A N 1
ATOM 529 C CA . GLU A 1 71 ? 7.595 -0.321 6.058 1.00 96.44 71 GLU A CA 1
ATOM 530 C C . GLU A 1 71 ? 6.280 0.234 6.601 1.00 96.44 71 GLU A C 1
ATOM 532 O O . GLU A 1 71 ? 6.126 0.354 7.819 1.00 96.44 71 GLU A O 1
ATOM 537 N N . ALA A 1 72 ? 5.295 0.481 5.735 1.00 96.00 72 ALA A N 1
ATOM 538 C CA . ALA A 1 72 ? 3.976 0.959 6.132 1.00 96.00 72 ALA A CA 1
ATOM 539 C C . ALA A 1 72 ? 3.279 -0.026 7.087 1.00 96.00 72 ALA A C 1
ATOM 541 O O . ALA A 1 72 ? 2.766 0.368 8.138 1.00 96.00 72 ALA A O 1
ATOM 542 N N . LEU A 1 73 ? 3.318 -1.330 6.785 1.00 95.38 73 LEU A N 1
ATOM 543 C CA . LEU A 1 73 ? 2.745 -2.360 7.657 1.00 95.38 73 LEU A CA 1
ATOM 544 C C . LEU A 1 73 ? 3.511 -2.506 8.979 1.00 95.38 73 LEU A C 1
ATOM 546 O O . LEU A 1 73 ? 2.894 -2.734 10.022 1.00 95.38 73 LEU A O 1
ATOM 550 N N . ALA A 1 74 ? 4.840 -2.391 8.963 1.00 95.38 74 ALA A N 1
ATOM 551 C CA . ALA A 1 74 ? 5.648 -2.412 10.179 1.00 95.38 74 ALA A CA 1
ATOM 552 C C . ALA A 1 74 ? 5.378 -1.182 11.057 1.00 95.38 74 ALA A C 1
ATOM 554 O O . ALA A 1 74 ? 5.258 -1.311 12.274 1.00 95.38 74 ALA A O 1
ATOM 555 N N . ASN A 1 75 ? 5.239 -0.004 10.447 1.00 95.00 75 ASN A N 1
ATOM 556 C CA . ASN A 1 75 ? 4.865 1.229 11.125 1.00 95.00 75 ASN A CA 1
ATOM 557 C C . ASN A 1 75 ? 3.488 1.087 11.793 1.00 95.00 75 ASN A C 1
ATOM 559 O O . ASN A 1 75 ? 3.385 1.300 12.998 1.00 95.00 75 ASN A O 1
ATOM 563 N N . PHE A 1 76 ? 2.482 0.598 11.063 1.00 94.44 76 PHE A N 1
ATOM 564 C CA . PHE A 1 76 ? 1.148 0.345 11.610 1.00 94.44 76 PHE A CA 1
ATOM 565 C C . PHE A 1 76 ? 1.172 -0.576 12.839 1.00 94.44 76 PHE A C 1
ATOM 567 O O . PHE A 1 76 ? 0.562 -0.261 13.854 1.00 94.44 76 PHE A O 1
ATOM 574 N N . ARG A 1 77 ? 1.926 -1.683 12.791 1.00 93.44 77 ARG A N 1
ATOM 575 C CA . ARG A 1 77 ? 2.049 -2.616 13.930 1.00 93.44 77 ARG A CA 1
ATOM 576 C C . ARG A 1 77 ? 2.700 -2.004 15.171 1.00 93.44 77 ARG A C 1
ATOM 578 O O . ARG A 1 77 ? 2.532 -2.557 16.247 1.00 93.44 77 ARG A O 1
ATOM 585 N N . ARG A 1 78 ? 3.488 -0.935 15.020 1.00 94.31 78 ARG A N 1
ATOM 586 C CA . ARG A 1 78 ? 4.093 -0.202 16.145 1.00 94.31 78 ARG A CA 1
ATOM 587 C C . ARG A 1 78 ? 3.169 0.881 16.705 1.00 94.31 78 ARG A C 1
ATOM 589 O O . ARG A 1 78 ? 3.364 1.289 17.842 1.00 94.31 78 ARG A O 1
ATOM 596 N N . ALA A 1 79 ? 2.235 1.375 15.892 1.00 87.25 79 ALA A N 1
ATOM 597 C CA . ALA A 1 79 ? 1.302 2.438 16.257 1.00 87.25 79 ALA A CA 1
ATOM 598 C C . ALA A 1 79 ? -0.022 1.922 16.853 1.00 87.25 79 ALA A C 1
ATOM 600 O O . ALA A 1 79 ? -0.723 2.695 17.505 1.00 87.25 79 ALA A O 1
ATOM 601 N N . ALA A 1 80 ? -0.370 0.657 16.595 1.00 74.75 80 ALA A N 1
ATOM 602 C CA . ALA A 1 80 ? -1.535 -0.042 17.145 1.00 74.75 80 ALA A CA 1
ATOM 603 C C . ALA A 1 80 ? -1.229 -0.685 18.504 1.00 74.75 80 ALA A C 1
ATOM 605 O O . ALA A 1 80 ? -2.145 -0.680 19.356 1.00 74.75 80 ALA A O 1
#

Sequence (80 aa):
MSSGTTSRSPTGDNVVVRLRRGIQQAKAAGFEVRMEHLGDGEAGWCQIGSKRILFLDAAQTAQDQLEELGEALANFRRAA

pLDDT: mean 88.53, std 15.22, range [45.84, 98.19]

Secondary structure (DSSP, 8-state):
--------------HHHHHHHHHHHHHHTTEEEEEE--TTSPPEEEEETTEEEEEEETTS-HHHHHHHHHHHHHHHHHH-